Protein AF-A0A3L6DJ53-F1 (afdb_monomer_lite)

Organism: Zea mays (NCBI:txid4577)

Sequence (161 aa):
MAAPPQPLASLDYWRCFFSGARASIFDAIDAAIRVAAADHPDALRARRDAIAERLYTAIVPLPAQEAPGQSTPGQPALLLPEGAASVPSLCSSDRAEVVNNDGGGAPRTNSDDDVLAEAFRIKAALSNAQDKSEAELLELLGRLGQLEFTVDAIRRLDGYC

pLDDT: mean 74.36, std 20.87, range [31.66, 98.25]

Secondary structure (DSSP, 8-state):
-PPPPP----HHHHHHHHHHHS--HHHHHHHHHHHHHHH-HHHHHHHHHHHHHHHHHHHS-----PPP----------------------------------------HHHHHHHHHHHHHHHHHHHT-TTS-HHHHHHHHHHHHTS---HHHHHHHHHT-

Foldseek 3Di:
DDDPPDPPCDVVVVVVVQVPPVAHPVNVVVVVLVVCCVPPVPVSVVVVVVVVCVVVVVVPDDPDPDDDDDDDDDDDDDDDDDDDPDDDDDDDDDDDDDDDPDDDPDCPDPLLVVLLVLLVVLVVVVVPVVPDDPVVVVVSVVVNVPRDHDPVSVVVVVVVD

Structure (mmCIF, N/CA/C/O backbone):
data_AF-A0A3L6DJ53-F1
#
_entry.id   AF-A0A3L6DJ53-F1
#
loop_
_atom_site.group_PDB
_atom_site.id
_atom_site.type_symbol
_atom_site.label_atom_id
_atom_site.label_alt_id
_atom_site.label_comp_id
_atom_site.label_asym_id
_atom_site.label_entity_id
_atom_site.label_seq_id
_atom_site.pdbx_PDB_ins_code
_atom_site.Cartn_x
_atom_site.Cartn_y
_atom_site.Cartn_z
_atom_site.occupancy
_atom_site.B_iso_or_equiv
_atom_site.auth_seq_id
_atom_site.auth_comp_id
_atom_site.auth_asym_id
_atom_site.auth_atom_id
_atom_site.pdbx_PDB_model_num
ATOM 1 N N . MET A 1 1 ? -37.437 27.909 -14.967 1.00 46.28 1 MET A N 1
ATOM 2 C CA . MET A 1 1 ? -37.487 26.851 -13.937 1.00 46.28 1 MET A CA 1
ATOM 3 C C . MET A 1 1 ? -36.090 26.250 -13.866 1.00 46.28 1 MET A C 1
ATOM 5 O O . MET A 1 1 ? -35.706 25.547 -14.788 1.00 46.28 1 MET A O 1
ATOM 9 N N . ALA A 1 2 ? -35.271 26.680 -12.903 1.00 52.53 2 ALA A N 1
ATOM 10 C CA . ALA A 1 2 ? -33.886 26.219 -12.782 1.00 52.53 2 ALA A CA 1
ATOM 11 C C . ALA A 1 2 ? -33.876 24.815 -12.162 1.00 52.53 2 ALA A C 1
ATOM 13 O O . ALA A 1 2 ? -34.578 24.581 -11.179 1.00 52.53 2 ALA A O 1
ATOM 14 N N . ALA A 1 3 ? -33.135 23.884 -12.767 1.00 59.00 3 ALA A N 1
ATOM 15 C CA . ALA A 1 3 ? -32.988 22.530 -12.248 1.00 59.00 3 ALA A CA 1
ATOM 16 C C . ALA A 1 3 ? -32.334 22.575 -10.853 1.00 59.00 3 ALA A C 1
ATOM 18 O O . ALA A 1 3 ? -31.385 23.344 -10.667 1.00 59.00 3 ALA A O 1
ATOM 19 N N . PRO A 1 4 ? -32.822 21.791 -9.873 1.00 66.56 4 PRO A N 1
ATOM 20 C CA . PRO A 1 4 ? -32.217 21.753 -8.550 1.00 66.56 4 PRO A CA 1
ATOM 21 C C . PRO A 1 4 ? -30.757 21.283 -8.659 1.00 66.56 4 PRO A C 1
ATOM 23 O O . PRO A 1 4 ? -30.461 20.418 -9.496 1.00 66.56 4 PRO A O 1
ATOM 26 N N . PRO A 1 5 ? -29.839 21.845 -7.847 1.00 59.84 5 PRO A N 1
ATOM 27 C CA . PRO A 1 5 ? -28.453 21.406 -7.828 1.00 59.84 5 PRO A CA 1
ATOM 28 C C . PRO A 1 5 ? -28.437 19.916 -7.499 1.00 59.84 5 PRO A C 1
ATOM 30 O O . PRO A 1 5 ? -28.945 19.495 -6.460 1.00 59.84 5 PRO A O 1
ATOM 33 N N . GLN A 1 6 ? -27.905 19.117 -8.424 1.00 64.44 6 GLN A N 1
ATOM 34 C CA . GLN A 1 6 ? -27.690 17.696 -8.189 1.00 64.44 6 GLN A CA 1
ATOM 35 C C . GLN A 1 6 ? -26.809 17.598 -6.940 1.00 64.44 6 GLN A C 1
ATOM 37 O O . GLN A 1 6 ? -25.755 18.245 -6.920 1.00 64.44 6 GLN A O 1
ATOM 42 N N . PRO A 1 7 ? -27.221 16.872 -5.886 1.00 60.22 7 PRO A N 1
ATOM 43 C CA . PRO A 1 7 ? -26.345 16.666 -4.752 1.00 60.22 7 PRO A CA 1
ATOM 44 C C . PRO A 1 7 ? -25.098 15.987 -5.307 1.00 60.22 7 PRO A C 1
ATOM 46 O O . PRO A 1 7 ? -25.183 14.892 -5.864 1.00 60.22 7 PRO A O 1
ATOM 49 N N . LEU A 1 8 ? -23.960 16.686 -5.228 1.00 56.78 8 LEU A N 1
ATOM 50 C CA . LEU A 1 8 ? -22.630 16.108 -5.402 1.00 56.78 8 LEU A CA 1
ATOM 51 C C . LEU A 1 8 ? -22.689 14.752 -4.713 1.00 56.78 8 LEU A C 1
ATOM 53 O O . LEU A 1 8 ? -23.005 14.750 -3.524 1.00 56.78 8 LEU A O 1
ATOM 57 N N . ALA A 1 9 ? -22.529 13.650 -5.460 1.00 65.88 9 ALA A N 1
ATOM 58 C CA . ALA A 1 9 ? -22.726 12.295 -4.948 1.00 65.88 9 ALA A CA 1
ATOM 59 C C . ALA A 1 9 ? -22.094 12.211 -3.558 1.00 65.88 9 ALA A C 1
ATOM 61 O O . ALA A 1 9 ? -20.868 12.288 -3.432 1.00 65.88 9 ALA A O 1
ATOM 62 N N . SER A 1 10 ? -22.941 12.231 -2.523 1.00 78.88 10 SER A N 1
ATOM 63 C CA . SER A 1 10 ? -22.448 12.540 -1.189 1.00 78.88 10 SER A CA 1
ATOM 64 C C . SER A 1 10 ? -21.566 11.384 -0.761 1.00 78.88 10 SER A C 1
ATOM 66 O O . SER A 1 10 ? -21.745 10.247 -1.196 1.00 78.88 10 SER A O 1
ATOM 68 N N . LEU A 1 11 ? -20.578 11.647 0.079 1.00 82.75 11 LEU A N 1
ATOM 69 C CA . LEU A 1 11 ? -19.708 10.596 0.598 1.00 82.75 11 LEU A CA 1
ATOM 70 C C . LEU A 1 11 ? -20.530 9.434 1.211 1.00 82.75 11 LEU A C 1
ATOM 72 O O . LEU A 1 11 ? -20.123 8.274 1.147 1.00 82.75 11 LEU A O 1
ATOM 76 N N . ASP A 1 12 ? -21.736 9.733 1.699 1.00 85.31 12 ASP A N 1
ATOM 77 C CA . ASP A 1 12 ? -22.715 8.766 2.197 1.00 85.31 12 ASP A CA 1
ATOM 78 C C . ASP A 1 12 ? -23.244 7.811 1.120 1.00 85.31 12 ASP A C 1
ATOM 80 O O . ASP A 1 12 ? -23.425 6.630 1.405 1.00 85.31 12 ASP A O 1
ATOM 84 N N . TYR A 1 13 ? -23.415 8.264 -0.127 1.00 86.31 13 TYR A N 1
ATOM 85 C CA . TYR A 1 13 ? -23.762 7.387 -1.251 1.00 86.31 13 TYR A CA 1
ATOM 86 C C . TYR A 1 13 ? -22.708 6.293 -1.436 1.00 86.31 13 TYR A C 1
ATOM 88 O O . TYR A 1 13 ? -23.041 5.110 -1.498 1.00 86.31 13 TYR A O 1
ATOM 96 N N . TRP A 1 14 ? -21.429 6.674 -1.461 1.00 84.94 14 TRP A N 1
ATOM 97 C CA . TRP A 1 14 ? -20.332 5.721 -1.617 1.00 84.94 14 TRP A CA 1
ATOM 98 C C . TRP A 1 14 ? -20.225 4.790 -0.412 1.00 84.94 14 TRP A C 1
ATOM 100 O O . TRP A 1 14 ? -20.055 3.584 -0.582 1.00 84.94 14 TRP A O 1
ATOM 110 N N . ARG A 1 15 ? -20.413 5.311 0.805 1.00 85.38 15 ARG A N 1
ATOM 111 C CA . ARG A 1 15 ? -20.469 4.478 2.013 1.00 85.38 15 ARG A CA 1
ATOM 112 C C . ARG A 1 15 ? -21.591 3.445 1.947 1.00 85.38 15 ARG A C 1
ATOM 114 O O . ARG A 1 15 ? -21.328 2.273 2.206 1.00 85.38 15 ARG A O 1
ATOM 121 N N . CYS A 1 16 ? -22.805 3.840 1.563 1.00 84.88 16 CYS A N 1
ATOM 122 C CA . CYS A 1 16 ? -23.923 2.913 1.382 1.00 84.88 16 CYS A CA 1
ATOM 123 C C . CYS A 1 16 ? -23.643 1.884 0.277 1.00 84.88 16 CYS A C 1
ATOM 125 O O . CYS A 1 16 ? -23.881 0.695 0.484 1.00 84.88 16 CYS A O 1
ATOM 127 N N . PHE A 1 17 ? -23.095 2.319 -0.860 1.00 86.31 17 PHE A N 1
ATOM 128 C CA . PHE A 1 17 ? -22.753 1.451 -1.987 1.00 86.31 17 PHE A CA 1
ATOM 129 C C . PHE A 1 17 ? -21.776 0.340 -1.578 1.00 86.31 17 PHE A C 1
ATOM 131 O O . PHE A 1 17 ? -22.076 -0.841 -1.758 1.00 86.31 17 PHE A O 1
ATOM 138 N N . PHE A 1 18 ? -20.648 0.691 -0.953 1.00 85.00 18 PHE A N 1
ATOM 139 C CA . PHE A 1 18 ? -19.651 -0.297 -0.524 1.00 85.00 18 PHE A CA 1
ATOM 140 C C . PHE A 1 18 ? -20.126 -1.147 0.664 1.00 85.00 18 PHE A C 1
ATOM 142 O O . PHE A 1 18 ? -19.786 -2.325 0.741 1.00 85.00 18 PHE A O 1
ATOM 149 N N . SER A 1 19 ? -20.981 -0.605 1.542 1.00 81.75 19 SER A N 1
ATOM 150 C CA . SER A 1 19 ? -21.590 -1.388 2.632 1.00 81.75 19 SER A CA 1
ATOM 151 C C . SER A 1 19 ? -22.497 -2.510 2.108 1.00 81.75 19 SER A C 1
ATOM 153 O O . SER A 1 19 ? -22.569 -3.574 2.718 1.00 81.75 19 SER A O 1
ATOM 155 N N . GLY A 1 20 ? -23.174 -2.300 0.972 1.00 79.69 20 GLY A N 1
ATOM 156 C CA . GLY A 1 20 ? -24.034 -3.307 0.339 1.00 79.69 20 GLY A CA 1
ATOM 157 C C . GLY A 1 20 ? -23.311 -4.244 -0.638 1.00 79.69 20 GLY A C 1
ATOM 158 O O . GLY A 1 20 ? -23.707 -5.399 -0.783 1.00 79.69 20 GLY A O 1
ATOM 159 N N . ALA A 1 21 ? -22.242 -3.781 -1.294 1.00 77.44 21 ALA A N 1
ATOM 160 C CA . ALA A 1 21 ? -21.570 -4.505 -2.379 1.00 77.44 21 ALA A CA 1
ATOM 161 C C . ALA A 1 21 ? -20.691 -5.690 -1.926 1.00 77.44 21 ALA A C 1
ATOM 163 O O . ALA A 1 21 ? -20.173 -6.414 -2.774 1.00 77.44 21 ALA A O 1
ATOM 164 N N . ARG A 1 22 ? -20.496 -5.892 -0.612 1.00 73.25 22 ARG A N 1
ATOM 165 C CA . ARG A 1 22 ? -19.545 -6.867 -0.021 1.00 73.25 22 ARG A CA 1
ATOM 166 C C . ARG A 1 22 ? -18.090 -6.721 -0.505 1.00 73.25 22 ARG A C 1
ATOM 168 O O . ARG A 1 22 ? -17.272 -7.580 -0.199 1.00 73.25 22 ARG A O 1
ATOM 175 N N . ALA A 1 23 ? -17.776 -5.650 -1.225 1.00 80.19 23 ALA A N 1
ATOM 176 C CA . ALA A 1 23 ? -16.441 -5.278 -1.658 1.00 80.19 23 ALA A CA 1
ATOM 177 C C . ALA A 1 23 ? -16.102 -3.947 -0.993 1.00 80.19 23 ALA A C 1
ATOM 179 O O . ALA A 1 23 ? -16.891 -3.000 -1.040 1.00 80.19 23 ALA A O 1
ATOM 180 N N . SER A 1 24 ? -14.953 -3.889 -0.336 1.00 87.44 24 SER A N 1
ATOM 181 C CA . SER A 1 24 ? -14.468 -2.662 0.275 1.00 87.44 24 SER A CA 1
ATOM 182 C C . SER A 1 24 ? -14.007 -1.672 -0.797 1.00 87.44 24 SER A C 1
ATOM 184 O O . SER A 1 24 ? -13.745 -2.025 -1.949 1.00 87.44 24 SER A O 1
ATOM 186 N N . ILE A 1 25 ? -13.858 -0.406 -0.406 1.00 90.25 25 ILE A N 1
ATOM 187 C CA . ILE A 1 25 ? -13.225 0.602 -1.264 1.00 90.25 25 ILE A CA 1
ATOM 188 C C . ILE A 1 25 ? -11.808 0.180 -1.688 1.00 90.25 25 ILE A C 1
ATOM 190 O O . ILE A 1 25 ? -11.394 0.476 -2.806 1.00 90.25 25 ILE A O 1
ATOM 194 N N . PHE A 1 26 ? -11.084 -0.548 -0.833 1.00 91.75 26 PHE A N 1
ATOM 195 C CA . PHE A 1 26 ? -9.751 -1.059 -1.146 1.00 91.75 26 PHE A CA 1
ATOM 196 C C . PHE A 1 26 ? -9.803 -2.109 -2.255 1.00 91.75 26 PHE A C 1
ATOM 198 O O . PHE A 1 26 ? -9.046 -2.004 -3.213 1.00 91.75 26 PHE A O 1
ATOM 205 N N . ASP A 1 27 ? -10.769 -3.029 -2.206 1.00 91.38 27 ASP A N 1
ATOM 206 C CA . ASP A 1 27 ? -10.952 -4.042 -3.254 1.00 91.38 27 ASP A CA 1
ATOM 207 C C . ASP A 1 27 ? -11.253 -3.399 -4.615 1.00 91.38 27 ASP A C 1
ATOM 209 O O . ASP A 1 27 ? -10.766 -3.849 -5.654 1.00 91.38 27 ASP A O 1
ATOM 213 N N . ALA A 1 28 ? -12.036 -2.316 -4.620 1.00 91.44 28 ALA A N 1
ATOM 214 C CA . ALA A 1 28 ? -12.338 -1.563 -5.833 1.00 91.44 28 ALA A CA 1
ATOM 215 C C . ALA A 1 28 ? -11.097 -0.854 -6.401 1.00 91.44 28 ALA A C 1
ATOM 217 O O . ALA A 1 28 ? -10.898 -0.839 -7.618 1.00 91.44 28 ALA A O 1
ATOM 218 N N . ILE A 1 29 ? -10.250 -0.297 -5.531 1.00 94.00 29 ILE A N 1
ATOM 219 C CA . ILE A 1 29 ? -8.979 0.320 -5.929 1.00 94.00 29 ILE A CA 1
ATOM 220 C C . ILE A 1 29 ? -8.026 -0.741 -6.487 1.00 94.00 29 ILE A C 1
ATOM 222 O O . ILE A 1 29 ? -7.479 -0.548 -7.572 1.00 94.00 29 ILE A O 1
ATOM 226 N N . ASP A 1 30 ? -7.872 -1.878 -5.811 1.00 95.06 30 ASP A N 1
ATOM 227 C CA . ASP A 1 30 ? -6.997 -2.966 -6.256 1.00 95.06 30 ASP A CA 1
ATOM 228 C C . ASP A 1 30 ? -7.454 -3.556 -7.590 1.00 95.06 30 ASP A C 1
ATOM 230 O O . ASP A 1 30 ? -6.636 -3.813 -8.479 1.00 95.06 30 ASP A O 1
ATOM 234 N N . ALA A 1 31 ? -8.766 -3.727 -7.770 1.00 94.81 31 ALA A N 1
ATOM 235 C CA . ALA A 1 31 ? -9.333 -4.147 -9.043 1.00 94.81 31 ALA A CA 1
ATOM 236 C C . ALA A 1 31 ? -9.036 -3.125 -10.150 1.00 94.81 31 ALA A C 1
ATOM 238 O O . ALA A 1 31 ? -8.600 -3.515 -11.233 1.00 94.81 31 ALA A O 1
ATOM 239 N N . ALA A 1 32 ? -9.202 -1.828 -9.879 1.00 95.31 32 ALA A N 1
ATOM 240 C CA . ALA A 1 32 ? -8.905 -0.775 -10.846 1.00 95.31 32 ALA A CA 1
ATOM 241 C C . ALA A 1 32 ? -7.414 -0.723 -11.215 1.00 95.31 32 ALA A C 1
ATOM 243 O O . ALA A 1 32 ? -7.080 -0.589 -12.392 1.00 95.31 32 ALA A O 1
ATOM 244 N N . ILE A 1 33 ? -6.512 -0.889 -10.243 1.00 95.88 33 ILE A N 1
ATOM 245 C CA . ILE A 1 33 ? -5.065 -0.979 -10.490 1.00 95.88 33 ILE A CA 1
ATOM 246 C C . ILE A 1 33 ? -4.754 -2.202 -11.353 1.00 95.88 33 ILE A C 1
ATOM 248 O O . ILE A 1 33 ? -3.990 -2.096 -12.312 1.00 95.88 33 ILE A O 1
ATOM 252 N N . ARG A 1 34 ? -5.358 -3.356 -11.047 1.00 97.06 34 ARG A N 1
ATOM 253 C CA . ARG A 1 34 ? -5.157 -4.593 -11.811 1.00 97.06 34 ARG A CA 1
ATOM 254 C C . ARG A 1 34 ? -5.620 -4.450 -13.261 1.00 97.06 34 ARG A C 1
ATOM 256 O O . ARG A 1 34 ? -4.887 -4.853 -14.158 1.00 97.06 34 ARG A O 1
ATOM 263 N N . VAL A 1 35 ? -6.795 -3.859 -13.487 1.00 97.94 35 VAL A N 1
ATOM 264 C CA . VAL A 1 35 ? -7.319 -3.572 -14.833 1.00 97.94 35 VAL A CA 1
ATOM 265 C C . VAL A 1 35 ? -6.395 -2.601 -15.568 1.00 97.94 3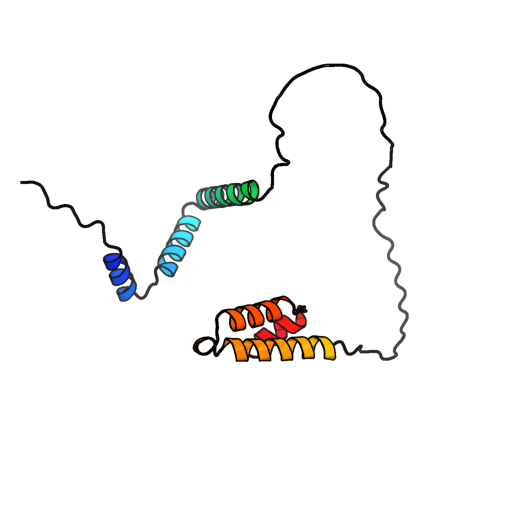5 VAL A C 1
ATOM 267 O O . VAL A 1 35 ? -5.943 -2.901 -16.667 1.00 97.94 35 VAL A O 1
ATOM 270 N N . ALA A 1 36 ? -6.000 -1.497 -14.929 1.00 97.44 36 ALA A N 1
ATOM 271 C CA . ALA A 1 36 ? -5.080 -0.532 -15.528 1.00 97.44 36 ALA A CA 1
ATOM 272 C C . ALA A 1 36 ? -3.714 -1.148 -15.879 1.00 97.44 36 ALA A C 1
ATOM 274 O O . ALA A 1 36 ? -3.117 -0.787 -16.891 1.00 97.44 36 ALA A O 1
ATOM 275 N N . ALA A 1 37 ? -3.217 -2.084 -15.067 1.00 97.31 37 ALA A N 1
ATOM 276 C CA . ALA A 1 37 ? -1.976 -2.799 -15.339 1.00 97.31 37 ALA A CA 1
ATOM 277 C C . ALA A 1 37 ? -2.094 -3.760 -16.534 1.00 97.31 37 ALA A C 1
ATOM 279 O O . ALA A 1 37 ? -1.102 -3.966 -17.230 1.00 97.31 37 ALA A O 1
ATOM 280 N N . ALA A 1 38 ? -3.276 -4.337 -16.769 1.00 97.44 38 ALA A N 1
ATOM 281 C CA . ALA A 1 38 ? -3.537 -5.194 -17.923 1.00 97.44 38 ALA A CA 1
ATOM 282 C C . ALA A 1 38 ? -3.714 -4.378 -19.213 1.00 97.44 38 ALA A C 1
ATOM 284 O O . ALA A 1 38 ? -3.133 -4.726 -20.239 1.00 97.44 38 ALA A O 1
ATOM 285 N N . ASP A 1 39 ? -4.463 -3.277 -19.145 1.00 98.25 39 ASP A N 1
ATOM 286 C CA . ASP A 1 39 ? -4.820 -2.480 -20.321 1.00 98.25 39 ASP A CA 1
ATOM 287 C C . ASP A 1 39 ? -3.691 -1.525 -20.745 1.00 98.25 39 ASP A C 1
ATOM 289 O O . ASP A 1 39 ? -3.421 -1.342 -21.935 1.00 98.25 39 ASP A O 1
ATOM 293 N N . HIS A 1 40 ? -3.012 -0.902 -19.774 1.00 96.94 40 HIS A N 1
ATOM 294 C CA . HIS A 1 40 ? -2.034 0.167 -20.004 1.00 96.94 40 HIS A CA 1
ATOM 295 C C . HIS A 1 40 ? -0.791 0.042 -19.098 1.00 96.94 40 HIS A C 1
ATOM 297 O O . HIS A 1 40 ? -0.481 0.964 -18.330 1.00 96.94 40 HIS A O 1
ATOM 303 N N . PRO A 1 41 ? -0.029 -1.066 -19.194 1.00 95.69 41 PRO A N 1
ATOM 304 C CA . PRO A 1 41 ? 1.083 -1.357 -18.288 1.00 95.69 41 PRO A CA 1
ATOM 305 C C . PRO A 1 41 ? 2.168 -0.272 -18.290 1.00 95.69 41 PRO A C 1
ATOM 307 O O . PRO A 1 41 ? 2.678 0.091 -17.228 1.00 95.69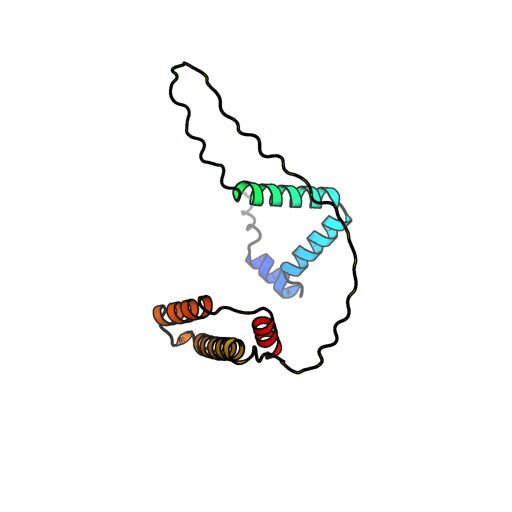 41 PRO A O 1
ATOM 310 N N . ASP A 1 42 ? 2.516 0.262 -19.462 1.00 97.69 42 ASP A N 1
ATOM 311 C CA . ASP A 1 42 ? 3.605 1.236 -19.597 1.00 97.69 42 ASP A CA 1
ATOM 312 C C . ASP A 1 42 ? 3.200 2.621 -19.091 1.00 97.69 42 ASP A C 1
ATOM 314 O O . ASP A 1 42 ? 3.967 3.271 -18.385 1.00 97.69 42 ASP A O 1
ATOM 318 N N . ALA A 1 43 ? 1.967 3.053 -19.369 1.00 97.06 43 ALA A N 1
ATOM 319 C CA . ALA A 1 43 ? 1.453 4.327 -18.872 1.00 97.06 43 ALA A CA 1
ATOM 320 C C . ALA A 1 43 ? 1.317 4.320 -17.341 1.00 97.06 43 ALA A C 1
ATOM 322 O O . ALA A 1 43 ? 1.648 5.307 -16.678 1.00 97.06 43 ALA A O 1
ATOM 323 N N . LEU A 1 44 ? 0.874 3.194 -16.766 1.00 97.12 44 LEU A N 1
ATOM 324 C CA . LEU A 1 44 ? 0.785 3.034 -15.318 1.00 97.12 44 LEU A CA 1
ATOM 325 C C . LEU A 1 44 ? 2.177 3.050 -14.664 1.00 97.12 44 LEU A C 1
ATOM 327 O O . LEU A 1 44 ? 2.360 3.742 -13.659 1.00 97.12 44 LEU A O 1
ATOM 331 N N . ARG A 1 45 ? 3.170 2.361 -15.253 1.00 96.69 45 ARG A N 1
ATOM 332 C CA . ARG A 1 45 ? 4.575 2.417 -14.801 1.00 96.69 45 ARG A CA 1
ATOM 333 C C . ARG A 1 45 ? 5.144 3.826 -14.892 1.00 96.69 45 ARG A C 1
ATOM 335 O O . ARG A 1 45 ? 5.627 4.326 -13.885 1.00 96.69 45 ARG A O 1
ATOM 342 N N . ALA A 1 46 ? 4.997 4.496 -16.033 1.00 97.75 46 ALA A N 1
ATOM 343 C CA . ALA A 1 46 ? 5.488 5.859 -16.220 1.00 97.75 46 ALA A CA 1
ATOM 344 C C . ALA A 1 46 ? 4.908 6.824 -15.174 1.00 97.75 46 ALA A C 1
ATOM 346 O O . ALA A 1 46 ? 5.624 7.655 -14.618 1.00 97.75 46 ALA A O 1
ATOM 347 N N . ARG A 1 47 ? 3.615 6.686 -14.844 1.00 97.00 47 ARG A N 1
ATOM 348 C CA . ARG A 1 47 ? 2.977 7.502 -13.803 1.00 97.00 47 ARG A CA 1
ATOM 349 C C . ARG A 1 47 ? 3.510 7.187 -12.405 1.00 97.00 47 ARG A C 1
ATOM 351 O O . ARG A 1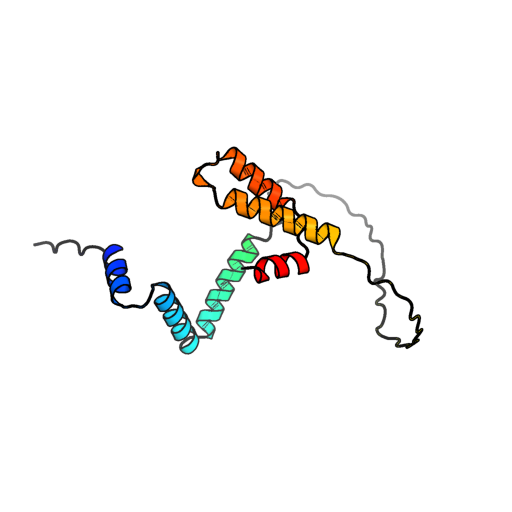 47 ? 3.724 8.116 -11.630 1.00 97.00 47 ARG A O 1
ATOM 358 N N . ARG A 1 48 ? 3.720 5.908 -12.079 1.00 96.62 48 ARG A N 1
ATOM 359 C CA . ARG A 1 48 ? 4.326 5.483 -10.807 1.00 96.62 48 ARG A CA 1
ATOM 360 C C . ARG A 1 48 ? 5.746 6.028 -10.671 1.00 96.62 48 ARG A C 1
ATOM 362 O O . ARG A 1 48 ? 6.074 6.595 -9.633 1.00 96.62 48 ARG A O 1
ATOM 369 N N . ASP A 1 49 ? 6.552 5.895 -11.716 1.00 97.38 49 ASP A N 1
ATOM 370 C CA . ASP A 1 49 ? 7.947 6.324 -11.713 1.00 97.38 49 ASP A CA 1
ATOM 371 C C . ASP A 1 49 ? 8.029 7.856 -11.594 1.00 97.38 49 ASP A C 1
ATOM 373 O O . ASP A 1 49 ? 8.770 8.366 -10.764 1.00 97.38 49 ASP A O 1
ATOM 377 N N . ALA A 1 50 ? 7.154 8.608 -12.274 1.00 97.00 50 ALA A N 1
ATOM 378 C CA . ALA A 1 50 ? 7.061 10.063 -12.106 1.00 97.00 50 ALA A CA 1
ATOM 379 C C . ALA A 1 50 ? 6.680 10.505 -10.676 1.00 97.00 50 ALA A C 1
ATOM 381 O O . ALA A 1 50 ? 7.085 11.581 -10.233 1.00 97.00 50 ALA A O 1
ATOM 382 N N . ILE A 1 51 ? 5.889 9.708 -9.947 1.00 96.56 51 ILE A N 1
ATOM 383 C CA . ILE A 1 51 ? 5.588 9.968 -8.531 1.00 96.56 51 ILE A CA 1
ATOM 384 C C . ILE A 1 51 ? 6.820 9.676 -7.672 1.00 96.56 51 ILE A C 1
ATOM 386 O O . ILE A 1 51 ? 7.175 10.505 -6.836 1.00 96.56 51 ILE A O 1
ATOM 390 N N . ALA A 1 52 ? 7.480 8.536 -7.892 1.00 96.25 52 ALA A N 1
ATOM 391 C CA . ALA A 1 52 ? 8.687 8.159 -7.163 1.00 96.25 52 ALA A CA 1
ATOM 392 C C . ALA A 1 52 ? 9.794 9.209 -7.335 1.00 96.25 52 ALA A C 1
ATOM 394 O O . ALA A 1 52 ? 10.327 9.688 -6.339 1.00 96.25 52 ALA A O 1
ATOM 395 N N . GLU A 1 53 ? 10.057 9.649 -8.566 1.00 95.81 53 GLU A N 1
ATOM 396 C CA . GLU A 1 53 ? 11.031 10.704 -8.862 1.00 95.81 53 GLU A CA 1
ATOM 397 C C . GLU A 1 53 ? 10.741 11.989 -8.082 1.00 95.81 53 GLU A C 1
ATOM 399 O O . GLU A 1 53 ? 11.644 12.567 -7.482 1.00 95.81 53 GLU A O 1
ATOM 404 N N . ARG A 1 54 ? 9.475 12.423 -8.015 1.00 95.12 54 ARG A N 1
ATOM 405 C CA . ARG A 1 54 ? 9.092 13.620 -7.246 1.00 95.12 54 ARG A CA 1
ATOM 406 C C . ARG A 1 54 ? 9.327 13.449 -5.753 1.00 95.12 54 ARG A C 1
ATOM 408 O O . ARG A 1 54 ? 9.800 14.382 -5.114 1.00 95.12 54 ARG A O 1
ATOM 415 N N . LEU A 1 55 ? 8.988 12.285 -5.206 1.00 95.38 55 LEU A N 1
ATOM 416 C CA . LEU A 1 55 ? 9.184 12.000 -3.789 1.00 95.38 55 LEU A CA 1
ATOM 417 C C . LEU A 1 55 ? 10.675 11.957 -3.451 1.00 95.38 55 LEU A C 1
ATOM 419 O O . LEU A 1 55 ? 11.110 12.657 -2.544 1.00 95.38 55 LEU A O 1
ATOM 423 N N . TYR A 1 56 ? 11.471 11.205 -4.208 1.00 89.00 56 TYR A N 1
ATOM 424 C CA . TYR A 1 56 ? 12.892 11.036 -3.913 1.00 89.00 56 TYR A CA 1
ATOM 425 C C . TYR A 1 56 ? 13.729 12.272 -4.254 1.00 89.00 56 TYR A C 1
ATOM 427 O O . TYR A 1 56 ? 14.633 12.600 -3.493 1.00 89.00 56 TYR A O 1
ATOM 435 N N . THR A 1 57 ? 13.384 13.032 -5.297 1.00 87.81 57 THR A N 1
ATOM 436 C CA . THR A 1 57 ? 14.037 14.323 -5.584 1.00 87.81 57 THR A CA 1
ATOM 437 C C . THR A 1 57 ? 13.719 15.369 -4.514 1.00 87.81 57 THR A C 1
ATOM 439 O O . THR A 1 57 ? 14.590 16.154 -4.160 1.00 87.81 57 THR A O 1
ATOM 442 N N . ALA A 1 58 ? 12.503 15.374 -3.956 1.00 76.44 58 ALA A N 1
ATOM 443 C CA . ALA A 1 58 ? 12.150 16.276 -2.856 1.00 76.44 58 ALA A CA 1
ATOM 444 C C . ALA A 1 58 ? 12.830 15.905 -1.524 1.00 76.44 58 ALA A C 1
ATOM 446 O O . ALA A 1 58 ? 12.974 16.762 -0.655 1.00 76.44 58 ALA A O 1
ATOM 447 N N . ILE A 1 59 ? 13.230 14.640 -1.357 1.00 70.81 59 ILE A N 1
ATOM 448 C CA . ILE A 1 59 ? 13.889 14.133 -0.146 1.00 70.81 59 ILE A CA 1
ATOM 449 C C . ILE A 1 59 ? 15.410 14.338 -0.194 1.00 70.81 59 ILE A C 1
ATOM 451 O O . ILE A 1 59 ? 16.028 14.417 0.865 1.00 70.81 59 ILE A O 1
ATOM 455 N N . VAL A 1 60 ? 16.026 14.467 -1.378 1.00 68.19 60 VAL A N 1
ATOM 456 C CA . VAL A 1 60 ? 17.440 14.857 -1.494 1.00 68.19 60 VAL A CA 1
ATOM 457 C C . VAL A 1 60 ? 17.573 16.330 -1.090 1.00 68.19 60 VAL A C 1
ATOM 459 O O . VAL A 1 60 ? 17.081 17.201 -1.812 1.00 68.19 60 VAL A O 1
ATOM 462 N N . PRO A 1 61 ? 18.242 16.659 0.032 1.00 59.44 61 PRO A N 1
ATOM 463 C CA . PRO A 1 61 ? 18.510 18.045 0.367 1.00 59.44 61 PRO A CA 1
ATOM 464 C C . PRO A 1 61 ? 19.468 18.590 -0.692 1.00 59.44 61 PRO A C 1
ATOM 466 O O . PRO A 1 61 ? 20.601 18.118 -0.808 1.00 59.44 61 PRO A O 1
ATOM 469 N N . LEU A 1 62 ? 19.026 19.568 -1.484 1.00 60.28 62 LEU A N 1
ATOM 470 C CA . LEU A 1 62 ? 19.957 20.358 -2.283 1.00 60.28 62 LEU A CA 1
ATOM 471 C C . LEU A 1 62 ? 21.001 20.952 -1.318 1.00 60.28 62 LEU A C 1
ATOM 473 O O . LEU A 1 62 ? 20.594 21.522 -0.298 1.00 60.28 62 LEU A O 1
ATOM 477 N N . PRO A 1 63 ? 22.318 20.878 -1.606 1.00 55.12 63 PRO A N 1
ATOM 478 C CA . PRO A 1 63 ? 23.258 21.743 -0.909 1.00 55.12 63 PRO A CA 1
ATOM 479 C C . PRO A 1 63 ? 22.763 23.173 -1.124 1.00 55.12 63 PRO A C 1
ATOM 481 O O . PRO A 1 63 ? 22.448 23.547 -2.256 1.00 55.12 63 PRO A O 1
ATOM 484 N N . ALA A 1 64 ? 22.591 23.914 -0.029 1.00 53.50 64 ALA A N 1
ATOM 485 C CA . ALA A 1 64 ? 22.020 25.252 -0.040 1.00 53.50 64 ALA A CA 1
ATOM 486 C C . ALA A 1 64 ? 22.635 26.069 -1.184 1.00 53.50 64 ALA A C 1
ATOM 488 O O . ALA A 1 64 ? 23.835 26.339 -1.186 1.00 53.50 64 ALA A O 1
ATOM 489 N N . GLN A 1 65 ? 21.823 26.423 -2.185 1.00 49.50 65 GLN A N 1
ATOM 490 C CA . GLN A 1 65 ? 22.226 27.427 -3.156 1.00 49.50 65 GLN A CA 1
ATOM 491 C C . GLN A 1 65 ? 22.381 28.736 -2.388 1.00 49.50 65 GLN A C 1
ATOM 493 O O . GLN A 1 65 ? 21.388 29.374 -2.036 1.00 49.50 65 GLN A O 1
ATOM 498 N N . GLU A 1 66 ? 23.623 29.129 -2.119 1.00 44.19 66 GLU A N 1
ATOM 499 C CA . GLU A 1 66 ? 23.912 30.507 -1.758 1.00 44.19 66 GLU A CA 1
ATOM 500 C C . GLU A 1 66 ? 23.470 31.410 -2.918 1.00 44.19 66 GLU A C 1
ATOM 502 O O . GLU A 1 66 ? 23.797 31.187 -4.088 1.00 44.19 66 GLU A O 1
ATOM 507 N N . ALA A 1 67 ? 22.629 32.386 -2.585 1.00 40.47 67 ALA A N 1
ATOM 508 C CA . ALA A 1 67 ? 22.051 33.334 -3.522 1.00 40.47 67 ALA A CA 1
ATOM 509 C C . ALA A 1 67 ? 23.137 34.230 -4.164 1.00 40.47 67 ALA A C 1
ATOM 511 O O . ALA A 1 67 ? 24.155 34.519 -3.535 1.00 40.47 67 ALA A O 1
ATOM 512 N N . PRO A 1 68 ? 22.932 34.711 -5.406 1.00 45.34 68 PRO A N 1
ATOM 513 C CA . PRO A 1 68 ? 23.960 35.412 -6.167 1.00 45.34 68 PRO A CA 1
ATOM 514 C C . PRO A 1 68 ? 24.114 36.869 -5.709 1.00 45.34 68 PRO A C 1
ATOM 516 O O . PRO A 1 68 ? 23.192 37.673 -5.849 1.00 45.34 68 PRO A O 1
ATOM 519 N N . GLY A 1 69 ? 25.306 37.223 -5.226 1.00 40.59 69 GLY A N 1
ATOM 520 C CA . GLY A 1 69 ? 25.666 38.593 -4.865 1.00 40.59 69 GLY A CA 1
ATOM 521 C C . GLY A 1 69 ? 27.166 38.871 -4.998 1.00 40.59 69 GLY A C 1
ATOM 522 O O . GLY A 1 69 ? 27.956 38.425 -4.181 1.00 40.59 69 GLY A O 1
ATOM 523 N N . GLN A 1 70 ? 27.503 39.664 -6.018 1.00 38.19 70 GLN A N 1
ATOM 524 C CA . GLN A 1 70 ? 28.713 40.480 -6.203 1.00 38.19 70 GLN A CA 1
ATOM 525 C C . GLN A 1 70 ? 30.118 39.843 -6.352 1.00 38.19 70 GLN A C 1
ATOM 527 O O . GLN A 1 70 ? 30.751 39.333 -5.437 1.00 38.19 70 GLN A O 1
ATOM 532 N N . SER A 1 71 ? 30.639 40.079 -7.558 1.00 39.53 71 SER A N 1
ATOM 533 C CA . SER A 1 71 ? 32.012 40.069 -8.072 1.00 39.53 71 SER A CA 1
ATOM 534 C C . SER A 1 71 ? 33.103 40.640 -7.149 1.00 39.53 71 SER A C 1
ATOM 536 O O . SER A 1 71 ? 32.873 41.661 -6.508 1.00 39.53 71 SER A O 1
ATOM 538 N N . THR A 1 72 ? 34.337 40.110 -7.239 1.00 36.28 72 THR A N 1
ATOM 539 C CA . THR A 1 72 ? 35.573 40.806 -7.711 1.00 36.28 72 THR A CA 1
ATOM 540 C C . THR A 1 72 ? 36.722 39.774 -7.909 1.00 36.28 72 THR A C 1
ATOM 542 O O . THR A 1 72 ? 36.756 38.794 -7.167 1.00 36.28 72 THR A O 1
ATOM 545 N N . PRO A 1 73 ? 37.628 39.920 -8.910 1.00 43.78 73 PRO A N 1
ATOM 546 C CA . PRO A 1 73 ? 38.490 38.841 -9.419 1.00 43.78 73 PRO A CA 1
ATOM 547 C C . PRO A 1 73 ? 39.978 38.901 -9.000 1.00 43.78 73 PRO A C 1
ATOM 549 O O . PRO A 1 73 ? 40.522 39.971 -8.741 1.00 43.78 73 PRO A O 1
ATOM 552 N N . GLY A 1 74 ? 40.651 37.741 -9.091 1.00 31.66 74 GLY A N 1
ATOM 553 C CA . GLY A 1 74 ? 42.114 37.538 -9.036 1.00 31.66 74 GLY A CA 1
ATOM 554 C C . GLY A 1 74 ? 42.531 36.650 -7.853 1.00 31.66 74 GLY A C 1
ATOM 555 O O . GLY A 1 74 ? 42.091 36.898 -6.745 1.00 31.66 74 GLY A O 1
ATOM 556 N N . GLN A 1 75 ? 43.341 35.595 -7.943 1.00 37.56 75 GLN A N 1
ATOM 557 C CA . GLN A 1 75 ? 44.210 34.994 -8.962 1.00 37.56 75 GLN A CA 1
ATOM 558 C C . GLN A 1 75 ? 44.433 33.500 -8.586 1.00 37.56 75 GLN A C 1
ATOM 560 O O . GLN A 1 75 ? 44.077 33.102 -7.477 1.00 37.56 75 GLN A O 1
ATOM 565 N N . PRO A 1 76 ? 45.000 32.665 -9.480 1.00 49.53 76 PRO A N 1
ATOM 566 C CA . PRO A 1 76 ? 45.052 31.210 -9.338 1.00 49.53 76 PRO A CA 1
ATOM 567 C C . PRO A 1 76 ? 46.352 30.712 -8.690 1.00 49.53 76 PRO A C 1
ATOM 569 O O . PRO A 1 76 ? 47.426 31.202 -9.024 1.00 49.53 76 PRO A O 1
ATOM 572 N N . ALA A 1 77 ? 46.273 29.663 -7.866 1.00 36.00 77 ALA A N 1
ATOM 573 C CA . ALA A 1 77 ? 47.331 28.656 -7.733 1.00 36.00 77 ALA A CA 1
ATOM 574 C C . ALA A 1 77 ? 46.837 27.428 -6.951 1.00 36.00 77 ALA A C 1
ATOM 576 O O . ALA A 1 77 ? 46.553 27.517 -5.765 1.00 36.00 77 ALA A O 1
ATOM 577 N N . LEU A 1 78 ? 46.743 26.314 -7.685 1.00 41.84 78 LEU A N 1
ATOM 578 C CA . LEU A 1 78 ? 47.168 24.949 -7.353 1.00 41.84 78 LEU A CA 1
ATOM 579 C C . LEU A 1 78 ? 47.088 24.484 -5.891 1.00 41.84 78 LEU A C 1
ATOM 581 O O . LEU A 1 78 ? 47.733 25.050 -5.021 1.00 41.84 78 LEU A O 1
ATOM 585 N N . LEU A 1 79 ? 46.469 23.316 -5.686 1.00 32.09 79 LEU A N 1
ATOM 586 C CA . LEU A 1 79 ? 47.204 22.085 -5.349 1.00 32.09 79 LEU A CA 1
ATOM 587 C C . LEU A 1 79 ? 46.249 20.875 -5.353 1.00 32.09 79 LEU A C 1
ATOM 589 O O . LEU A 1 79 ? 45.361 20.763 -4.512 1.00 32.09 79 LEU A O 1
ATOM 593 N N . LEU A 1 80 ? 46.466 19.955 -6.299 1.00 45.50 80 LEU A N 1
ATOM 594 C CA . LEU A 1 80 ? 46.192 18.532 -6.072 1.00 45.50 80 LEU A CA 1
ATOM 595 C C . LEU A 1 80 ? 47.141 18.012 -4.977 1.00 45.50 80 LEU A C 1
ATOM 597 O O . LEU A 1 80 ? 48.239 18.549 -4.807 1.00 45.50 80 LEU A O 1
ATOM 601 N N . PRO A 1 81 ? 46.793 16.880 -4.352 1.00 46.47 81 PRO A N 1
ATOM 602 C CA . PRO A 1 81 ? 47.693 15.748 -4.525 1.00 46.47 81 PRO A CA 1
ATOM 603 C C . PRO A 1 81 ? 46.988 14.473 -4.984 1.00 46.47 81 PRO A C 1
ATOM 605 O O . PRO A 1 81 ? 45.881 14.131 -4.573 1.00 46.47 81 PRO A O 1
ATOM 608 N N . GLU A 1 82 ? 47.725 13.783 -5.847 1.00 44.28 82 GLU A N 1
ATOM 609 C CA . GLU A 1 82 ? 47.594 12.388 -6.237 1.00 44.28 82 GLU A CA 1
ATOM 610 C C . GLU A 1 82 ? 47.415 11.437 -5.049 1.00 44.28 82 GLU A C 1
ATOM 612 O O . GLU A 1 82 ? 48.081 11.542 -4.020 1.00 44.28 82 GLU A O 1
ATOM 617 N N . GLY A 1 83 ? 46.581 10.423 -5.263 1.00 38.94 83 GLY A N 1
ATOM 618 C CA . GLY A 1 83 ? 46.492 9.242 -4.417 1.00 38.94 83 GLY A CA 1
ATOM 619 C C . GLY A 1 83 ? 45.844 8.117 -5.206 1.00 38.94 83 GLY A C 1
ATOM 620 O O . GLY A 1 83 ? 44.627 7.970 -5.201 1.00 38.94 83 GLY A O 1
ATOM 621 N N . ALA A 1 84 ? 46.665 7.380 -5.952 1.00 47.09 84 ALA A N 1
ATOM 622 C CA . ALA A 1 84 ? 46.272 6.266 -6.802 1.00 47.09 84 ALA A CA 1
ATOM 623 C C . ALA A 1 84 ? 45.392 5.246 -6.054 1.00 47.09 84 ALA A C 1
ATOM 625 O O . ALA A 1 84 ? 45.858 4.543 -5.156 1.00 47.09 84 ALA A O 1
ATOM 626 N N . ALA A 1 85 ? 44.129 5.123 -6.466 1.00 39.28 85 ALA A N 1
ATOM 627 C CA . ALA A 1 85 ? 43.278 4.009 -6.074 1.00 39.28 85 ALA A CA 1
ATOM 628 C C . ALA A 1 85 ? 43.730 2.755 -6.839 1.00 39.28 85 ALA A C 1
ATOM 630 O O . ALA A 1 85 ? 43.255 2.447 -7.931 1.00 39.28 85 ALA A O 1
ATOM 631 N N . SER A 1 86 ? 44.712 2.066 -6.261 1.00 44.62 86 SER A N 1
ATOM 632 C CA . SER A 1 86 ? 45.091 0.706 -6.627 1.00 44.62 86 SER A CA 1
ATOM 633 C C . SER A 1 86 ? 43.919 -0.231 -6.325 1.00 44.62 86 SER A C 1
ATOM 635 O O . SER A 1 86 ? 43.532 -0.408 -5.171 1.00 44.62 86 SER A O 1
ATOM 637 N N . VAL A 1 87 ? 43.329 -0.801 -7.372 1.00 56.03 87 VAL A N 1
ATOM 638 C CA . VAL A 1 87 ? 42.347 -1.891 -7.295 1.00 56.03 87 VAL A CA 1
ATOM 639 C C . VAL A 1 87 ? 43.045 -3.159 -6.795 1.00 56.03 87 VAL A C 1
ATOM 641 O O . VAL A 1 87 ? 43.980 -3.607 -7.463 1.00 56.03 87 VAL A O 1
ATOM 644 N N . PRO A 1 88 ? 42.601 -3.819 -5.707 1.00 48.41 88 PRO A N 1
ATOM 645 C CA . PRO A 1 88 ? 43.033 -5.177 -5.444 1.00 48.41 88 PRO A CA 1
ATOM 646 C C . PRO A 1 88 ? 42.140 -6.152 -6.208 1.00 48.41 88 PRO A C 1
ATOM 648 O O . PRO A 1 88 ? 40.924 -6.220 -6.026 1.00 48.41 88 PRO A O 1
ATOM 651 N N . SER A 1 89 ? 42.821 -6.892 -7.073 1.00 54.38 89 SER A N 1
ATOM 652 C CA . SER A 1 89 ? 42.392 -8.080 -7.794 1.00 54.38 89 SER A CA 1
ATOM 653 C C . SER A 1 89 ? 41.614 -9.075 -6.934 1.00 54.38 89 SER A C 1
ATOM 655 O O . SER A 1 89 ? 41.953 -9.355 -5.786 1.00 54.38 89 SER A O 1
ATOM 657 N N . LEU A 1 90 ? 40.623 -9.684 -7.575 1.00 45.06 90 LEU A N 1
ATOM 658 C CA . LEU A 1 90 ? 39.952 -10.895 -7.131 1.00 45.06 90 LEU A CA 1
ATOM 659 C C . LEU A 1 90 ? 40.937 -12.076 -7.010 1.00 45.06 90 LEU A C 1
ATOM 661 O O . LEU A 1 90 ? 41.856 -12.215 -7.816 1.00 45.06 90 LEU A O 1
ATOM 665 N N . CYS A 1 91 ? 40.618 -12.948 -6.047 1.00 38.09 91 CYS A N 1
ATOM 666 C CA . CYS A 1 91 ? 40.968 -14.368 -5.914 1.00 38.09 91 CYS A CA 1
ATOM 667 C C . CYS A 1 91 ? 42.407 -14.769 -5.537 1.00 38.09 91 CYS A C 1
ATOM 669 O O . CYS A 1 91 ? 43.295 -14.852 -6.377 1.00 38.09 91 CYS A O 1
ATOM 671 N N . SER A 1 92 ? 42.543 -15.294 -4.315 1.00 36.06 92 SER A N 1
ATOM 672 C CA . SER A 1 92 ? 43.192 -16.595 -4.127 1.00 36.06 92 SER A CA 1
ATOM 673 C C . SER A 1 92 ? 42.355 -17.427 -3.157 1.00 36.06 92 SER A C 1
ATOM 675 O O . SER A 1 92 ? 42.156 -17.045 -2.007 1.00 36.06 92 SER A O 1
ATOM 677 N N . SER A 1 93 ? 41.818 -18.542 -3.654 1.00 50.16 93 SER A N 1
ATOM 678 C CA . SER A 1 93 ? 41.378 -19.642 -2.797 1.00 50.16 93 SER A CA 1
ATOM 679 C C . SER A 1 93 ? 42.612 -20.242 -2.139 1.00 50.16 93 SER A C 1
ATOM 681 O O . SER A 1 93 ? 43.560 -20.566 -2.849 1.00 50.16 93 SER A O 1
ATOM 683 N N . ASP A 1 94 ? 42.575 -20.446 -0.828 1.00 51.66 94 ASP A N 1
ATOM 684 C CA . ASP A 1 94 ? 43.303 -21.547 -0.208 1.00 51.66 94 ASP A CA 1
ATOM 685 C C . ASP A 1 94 ? 42.492 -22.072 0.980 1.00 51.66 94 ASP A C 1
ATOM 687 O O . ASP A 1 94 ? 42.067 -21.330 1.867 1.00 51.66 94 ASP A O 1
ATOM 691 N N . ARG A 1 95 ? 42.181 -23.364 0.912 1.00 52.72 95 ARG A N 1
ATOM 692 C CA . ARG A 1 95 ? 41.424 -24.116 1.906 1.00 52.72 95 ARG A CA 1
ATOM 693 C C . ARG A 1 95 ? 42.425 -24.671 2.911 1.00 52.72 95 ARG A C 1
ATOM 695 O O . ARG A 1 95 ? 43.183 -25.568 2.559 1.00 52.72 95 ARG A O 1
ATOM 702 N N . ALA A 1 96 ? 42.320 -24.255 4.167 1.00 47.84 96 ALA A N 1
ATOM 703 C CA . ALA A 1 96 ? 42.893 -24.987 5.289 1.00 47.84 96 ALA A CA 1
ATOM 704 C C . ALA A 1 96 ? 41.798 -25.263 6.326 1.00 47.84 96 ALA A C 1
ATOM 706 O O . ALA A 1 96 ? 41.399 -24.400 7.103 1.00 47.84 96 ALA A O 1
ATOM 707 N N . GLU A 1 97 ? 41.296 -26.495 6.287 1.00 53.31 97 GLU A N 1
ATOM 708 C CA . GLU A 1 97 ? 40.559 -27.124 7.378 1.00 53.31 97 GLU A CA 1
ATOM 709 C C . GLU A 1 97 ? 41.493 -27.237 8.587 1.00 53.31 97 GLU A C 1
ATOM 711 O O . GLU A 1 97 ? 42.421 -28.047 8.583 1.00 53.31 97 GLU A O 1
ATOM 716 N N . VAL A 1 98 ? 41.236 -26.455 9.632 1.00 48.97 98 VAL A N 1
ATOM 717 C CA . VAL A 1 98 ? 41.676 -26.805 10.983 1.00 48.97 98 VAL A CA 1
ATOM 718 C C . VAL A 1 98 ? 40.421 -27.075 11.792 1.00 48.97 98 VAL A C 1
A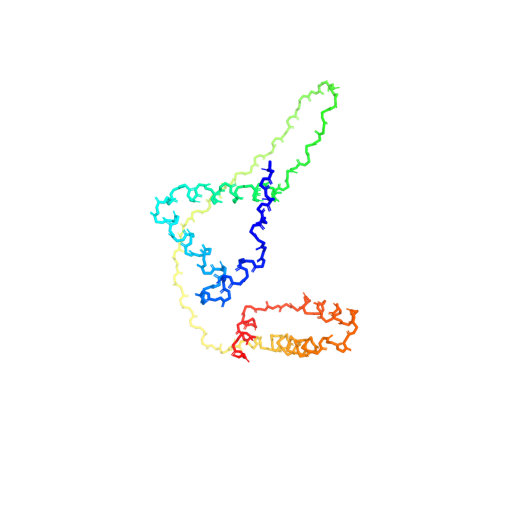TOM 720 O O . VAL A 1 98 ? 39.754 -26.171 12.291 1.00 48.97 98 VAL A O 1
ATOM 723 N N . VAL A 1 99 ? 40.106 -28.366 11.884 1.00 51.97 99 VAL A N 1
ATOM 724 C CA . VAL A 1 99 ? 39.283 -28.929 12.948 1.00 51.97 99 VAL A CA 1
ATOM 725 C C . VAL A 1 99 ? 39.929 -28.539 14.271 1.00 51.97 99 VAL A C 1
ATOM 727 O O . VAL A 1 99 ? 40.955 -29.089 14.649 1.00 51.97 99 VAL A O 1
ATOM 730 N N . ASN A 1 100 ? 39.296 -27.604 14.970 1.00 50.84 100 ASN A N 1
ATOM 731 C CA . ASN A 1 100 ? 39.298 -27.580 16.422 1.00 50.84 100 ASN A CA 1
ATOM 732 C C . ASN A 1 100 ? 37.848 -27.792 16.844 1.00 50.84 100 ASN A C 1
ATOM 734 O O . ASN A 1 100 ? 37.029 -26.876 16.856 1.00 50.84 100 ASN A O 1
ATOM 738 N N . ASN A 1 101 ? 37.529 -29.054 17.106 1.00 59.09 101 ASN A N 1
ATOM 739 C CA . ASN A 1 101 ? 36.357 -29.427 17.868 1.00 59.09 101 ASN A CA 1
ATOM 740 C C . ASN A 1 101 ? 36.685 -29.130 19.332 1.00 59.09 101 ASN A C 1
ATOM 742 O O . ASN A 1 101 ? 37.396 -29.915 19.944 1.00 59.09 101 ASN A O 1
ATOM 746 N N . ASP A 1 102 ? 36.235 -27.993 19.856 1.00 46.31 102 ASP A N 1
ATOM 747 C CA . ASP A 1 102 ? 35.960 -27.861 21.284 1.00 46.31 102 ASP A CA 1
ATOM 748 C C . ASP A 1 102 ? 35.004 -26.698 21.554 1.00 46.31 102 ASP A C 1
ATOM 750 O O . ASP A 1 102 ? 35.058 -25.636 20.932 1.00 46.31 102 ASP A O 1
ATOM 754 N N . GLY A 1 103 ? 34.045 -26.982 22.431 1.00 53.62 103 GLY A N 1
ATOM 755 C CA . GLY A 1 103 ? 32.787 -26.271 22.574 1.00 53.62 103 GLY A CA 1
ATOM 756 C C . GLY A 1 103 ? 32.897 -24.804 22.977 1.00 53.62 103 GLY A C 1
ATOM 757 O O . GLY A 1 103 ? 33.730 -24.387 23.776 1.00 53.62 103 GLY A O 1
ATOM 758 N N . GLY A 1 104 ? 31.943 -24.035 22.467 1.00 45.56 104 GLY A N 1
ATOM 759 C CA . GLY A 1 104 ? 31.751 -22.643 22.836 1.00 45.56 104 GLY A CA 1
ATOM 760 C C . GLY A 1 104 ? 30.517 -22.070 22.164 1.00 45.56 104 GLY A C 1
ATOM 761 O O . GLY A 1 104 ? 30.606 -21.058 21.478 1.00 45.56 104 GLY A O 1
ATOM 762 N N . GLY A 1 105 ? 29.364 -22.731 22.316 1.00 51.66 105 GLY A N 1
ATOM 763 C CA . GLY A 1 105 ? 28.082 -22.091 22.037 1.00 51.66 105 GLY A CA 1
ATOM 764 C C . GLY A 1 105 ? 27.945 -20.899 22.975 1.00 51.66 105 GLY A C 1
ATOM 765 O O . GLY A 1 105 ? 27.567 -21.066 24.130 1.00 51.66 105 GLY A O 1
ATOM 766 N N . ALA A 1 106 ? 28.343 -19.716 22.512 1.00 52.94 106 ALA A N 1
ATOM 767 C CA . ALA A 1 106 ? 28.224 -18.486 23.273 1.00 52.94 106 ALA A CA 1
ATOM 768 C C . ALA A 1 106 ? 26.738 -18.265 23.610 1.00 52.94 106 ALA A C 1
ATOM 770 O O . ALA A 1 106 ? 25.931 -18.144 22.683 1.00 52.94 106 ALA A O 1
ATOM 771 N N . PRO A 1 107 ? 26.341 -18.195 24.894 1.00 56.22 107 PRO A N 1
ATOM 772 C CA . PRO A 1 107 ? 24.983 -17.822 25.251 1.00 56.22 107 PRO A CA 1
ATOM 773 C C . PRO A 1 107 ? 24.790 -16.346 24.893 1.00 56.22 107 PRO A C 1
ATOM 775 O O . PRO A 1 107 ? 25.216 -15.452 25.618 1.00 56.22 107 PRO A O 1
ATOM 778 N N . ARG A 1 108 ? 24.174 -16.069 23.743 1.00 61.31 108 ARG A N 1
ATOM 779 C CA . ARG A 1 108 ? 23.694 -14.724 23.374 1.00 61.31 108 ARG A CA 1
ATOM 780 C C . ARG A 1 108 ? 22.326 -14.411 23.994 1.00 61.31 108 ARG A C 1
ATOM 782 O O . ARG A 1 108 ? 21.665 -13.481 23.575 1.00 61.31 108 ARG A O 1
ATOM 789 N N . THR A 1 109 ? 21.880 -15.178 24.985 1.00 57.94 109 THR A N 1
ATOM 790 C CA . THR A 1 109 ? 20.459 -15.228 25.344 1.00 57.94 109 THR A CA 1
ATOM 791 C C . THR A 1 109 ? 20.065 -14.213 26.406 1.00 57.94 109 THR A C 1
ATOM 793 O O . THR A 1 109 ? 19.017 -13.612 26.267 1.00 57.94 109 THR A O 1
ATOM 796 N N . ASN A 1 110 ? 20.907 -13.924 27.405 1.00 63.03 110 ASN A N 1
ATOM 797 C CA . ASN A 1 110 ? 20.462 -13.091 28.532 1.00 63.03 110 ASN A CA 1
ATOM 798 C C . ASN A 1 110 ? 20.042 -11.675 28.103 1.00 63.03 110 ASN A C 1
ATOM 800 O O . ASN A 1 110 ? 18.963 -11.234 28.465 1.00 63.03 110 ASN A O 1
ATOM 804 N N . SER A 1 111 ? 20.850 -10.991 27.284 1.00 77.19 111 SER A N 1
ATOM 805 C CA . SER A 1 111 ? 20.538 -9.620 26.851 1.00 77.19 111 SER A CA 1
ATOM 806 C C . SER A 1 111 ? 19.320 -9.561 25.930 1.00 77.19 111 SER A C 1
ATOM 808 O O . SER A 1 111 ? 18.502 -8.657 26.063 1.00 77.19 111 SER A O 1
ATOM 810 N N . ASP A 1 112 ? 19.199 -10.507 24.996 1.00 81.19 112 ASP A N 1
ATOM 811 C CA . ASP A 1 112 ? 18.050 -10.567 24.090 1.00 81.19 112 ASP A CA 1
ATOM 812 C C . ASP A 1 112 ? 16.771 -10.944 24.850 1.00 81.19 112 ASP A C 1
ATOM 814 O O . ASP A 1 112 ? 15.715 -10.376 24.584 1.00 81.19 112 ASP A O 1
ATOM 818 N N . ASP A 1 113 ? 16.859 -11.855 25.824 1.00 84.31 113 ASP A N 1
ATOM 819 C CA . ASP A 1 113 ? 15.739 -12.266 26.676 1.00 84.31 113 ASP A CA 1
ATOM 820 C C . ASP A 1 113 ? 15.313 -11.135 27.635 1.00 84.31 113 ASP A C 1
ATOM 822 O O . ASP A 1 113 ? 14.115 -10.944 27.849 1.00 84.31 113 ASP A O 1
ATOM 826 N N . ASP A 1 114 ? 16.256 -10.333 28.145 1.00 87.19 114 ASP A N 1
ATOM 827 C CA . ASP A 1 114 ? 15.980 -9.135 28.950 1.00 87.19 114 ASP A CA 1
ATOM 828 C C . ASP A 1 114 ? 15.263 -8.052 28.123 1.00 87.19 114 ASP A C 1
ATOM 830 O O . ASP A 1 114 ? 14.272 -7.470 28.579 1.00 87.19 114 ASP A O 1
ATOM 834 N N . VAL A 1 115 ? 15.710 -7.821 26.880 1.00 89.25 115 VAL A N 1
ATOM 835 C CA . VAL A 1 115 ? 15.044 -6.922 25.918 1.00 89.25 115 VAL A CA 1
ATOM 836 C C . VAL A 1 115 ? 13.641 -7.430 25.587 1.00 89.25 115 VAL A C 1
ATOM 838 O O . VAL A 1 115 ? 12.690 -6.646 25.569 1.00 89.25 115 VAL A O 1
ATOM 841 N N . LEU A 1 116 ? 13.481 -8.741 25.381 1.00 88.75 116 LEU A N 1
ATOM 842 C CA . LEU A 1 116 ? 12.187 -9.371 25.114 1.00 88.75 116 LEU A CA 1
ATOM 843 C C . LEU A 1 116 ? 11.228 -9.191 26.299 1.00 88.75 116 LEU A C 1
ATOM 845 O O . LEU A 1 116 ? 10.081 -8.777 26.121 1.00 88.75 116 LEU A O 1
ATOM 849 N N . ALA A 1 117 ? 11.697 -9.480 27.515 1.00 89.88 117 ALA A N 1
ATOM 850 C CA . ALA A 1 117 ? 10.915 -9.362 28.739 1.00 89.88 117 ALA A CA 1
ATOM 851 C C . ALA A 1 117 ? 10.476 -7.913 28.983 1.00 89.88 117 ALA A C 1
ATOM 853 O O . ALA A 1 117 ? 9.314 -7.664 29.317 1.00 89.88 117 ALA A O 1
ATOM 854 N N . GLU A 1 118 ? 11.370 -6.947 28.770 1.00 92.50 118 GLU A N 1
ATOM 855 C CA . GLU A 1 118 ? 11.040 -5.528 28.868 1.00 92.50 118 GLU A CA 1
ATOM 856 C C . GLU A 1 118 ? 10.036 -5.092 27.798 1.00 92.50 118 GLU A C 1
ATOM 858 O O . GLU A 1 118 ? 9.044 -4.435 28.122 1.00 92.50 118 GLU A O 1
ATOM 863 N N . ALA A 1 119 ? 10.213 -5.531 26.550 1.00 92.19 119 ALA A N 1
ATOM 864 C CA . ALA A 1 119 ? 9.273 -5.254 25.470 1.00 92.19 119 ALA A CA 1
ATOM 865 C C . ALA A 1 119 ? 7.869 -5.796 25.781 1.00 92.19 119 ALA A C 1
ATOM 867 O O . ALA A 1 119 ? 6.875 -5.094 25.579 1.00 92.19 119 ALA A O 1
ATOM 868 N N . PHE A 1 120 ? 7.761 -7.004 26.344 1.00 92.06 120 PHE A N 1
ATOM 869 C CA . PHE A 1 120 ? 6.476 -7.559 26.775 1.00 92.06 120 PHE A CA 1
ATOM 870 C C . PHE A 1 120 ? 5.864 -6.798 27.954 1.00 92.06 120 PHE A C 1
ATOM 872 O O . PHE A 1 120 ? 4.653 -6.563 27.953 1.00 92.06 120 PHE A O 1
ATOM 879 N N . ARG A 1 121 ? 6.670 -6.361 28.932 1.00 92.38 121 ARG A N 1
ATOM 880 C CA . ARG A 1 121 ? 6.190 -5.513 30.038 1.00 92.38 121 ARG A CA 1
ATOM 881 C C . ARG A 1 121 ? 5.629 -4.191 29.524 1.00 92.38 121 ARG A C 1
ATOM 883 O O . ARG A 1 121 ? 4.533 -3.800 29.927 1.00 92.38 121 ARG A O 1
ATOM 890 N N . ILE A 1 122 ? 6.336 -3.536 28.605 1.00 93.62 122 ILE A N 1
ATOM 891 C CA . ILE A 1 122 ? 5.884 -2.284 27.994 1.00 93.62 122 ILE A CA 1
ATOM 892 C C . ILE A 1 122 ? 4.629 -2.523 27.146 1.00 93.62 122 ILE A C 1
ATOM 894 O O . ILE A 1 122 ? 3.658 -1.782 27.285 1.00 93.62 122 ILE A O 1
ATOM 898 N N . LYS A 1 123 ? 4.579 -3.595 26.344 1.00 91.56 123 LYS A N 1
ATOM 899 C CA . LYS A 1 123 ? 3.390 -3.984 25.561 1.00 91.56 123 LYS A CA 1
ATOM 900 C C . LYS A 1 123 ? 2.164 -4.203 26.453 1.00 91.56 123 LYS A C 1
ATOM 902 O O . LYS A 1 123 ? 1.082 -3.703 26.143 1.00 91.56 123 LYS A O 1
ATOM 907 N N . ALA A 1 124 ? 2.321 -4.911 27.571 1.00 91.69 124 ALA A N 1
ATOM 908 C CA . ALA A 1 124 ? 1.245 -5.130 28.536 1.00 91.69 124 ALA A CA 1
ATOM 909 C C . ALA A 1 124 ? 0.788 -3.813 29.185 1.00 91.69 124 ALA A C 1
ATOM 911 O O . ALA A 1 124 ? -0.412 -3.561 29.296 1.00 91.69 124 ALA A O 1
ATOM 912 N N . ALA A 1 125 ? 1.728 -2.935 29.547 1.00 90.69 125 ALA A N 1
ATOM 913 C CA . ALA A 1 125 ? 1.412 -1.618 30.087 1.00 90.69 125 ALA A CA 1
ATOM 914 C C . ALA A 1 125 ? 0.655 -0.749 29.066 1.00 90.69 125 ALA A C 1
ATOM 916 O O . ALA A 1 125 ? -0.376 -0.170 29.408 1.00 90.69 125 ALA A O 1
ATOM 917 N N . LEU A 1 126 ? 1.102 -0.708 27.809 1.00 90.56 126 LEU A N 1
ATOM 918 C CA . LEU A 1 126 ? 0.449 0.035 26.726 1.00 90.56 126 LEU A CA 1
ATOM 919 C C . LEU A 1 126 ? -0.927 -0.535 26.356 1.00 90.56 126 LEU A C 1
ATOM 921 O O . LEU A 1 126 ? -1.798 0.209 25.921 1.00 90.56 126 LEU A O 1
ATOM 925 N N . SER A 1 127 ? -1.164 -1.830 26.574 1.00 89.81 127 SER A N 1
ATOM 926 C CA . SER A 1 127 ? -2.478 -2.442 26.329 1.00 89.81 127 SER A CA 1
ATOM 927 C C . SER A 1 127 ? -3.569 -1.888 27.257 1.00 89.81 127 SER A C 1
ATOM 929 O O . SER A 1 127 ? -4.737 -1.884 26.880 1.00 89.81 127 SER A O 1
ATOM 931 N N . ASN A 1 128 ? -3.199 -1.355 28.431 1.00 88.81 128 ASN A N 1
ATOM 932 C CA . ASN A 1 128 ? -4.102 -0.590 29.293 1.00 88.81 128 ASN A CA 1
ATOM 933 C C . ASN A 1 128 ? -3.868 0.929 29.166 1.00 88.81 128 ASN A C 1
ATOM 935 O O . ASN A 1 128 ? -3.516 1.591 30.144 1.00 88.81 128 ASN A O 1
ATOM 939 N N . ALA A 1 129 ? -3.972 1.470 27.949 1.00 83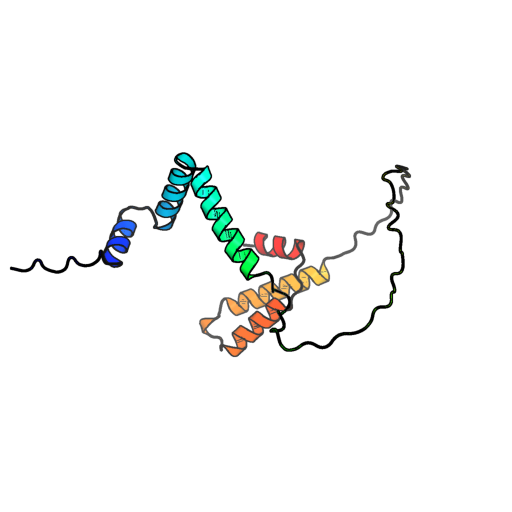.75 129 ALA A N 1
ATOM 940 C CA . ALA A 1 129 ? -3.708 2.886 27.679 1.00 83.75 129 ALA A CA 1
ATOM 941 C C . ALA A 1 129 ? -4.814 3.842 28.161 1.00 83.75 129 ALA A C 1
ATOM 943 O O . ALA A 1 129 ? -4.533 5.018 28.353 1.00 83.75 129 ALA A O 1
ATOM 944 N N . GLN A 1 130 ? -6.051 3.365 28.359 1.00 82.81 130 GLN A N 1
ATOM 945 C CA . GLN A 1 130 ? -7.178 4.229 28.750 1.00 82.81 130 GLN A CA 1
ATOM 946 C C . GLN A 1 130 ? -7.055 4.777 30.180 1.00 82.81 130 GLN A C 1
ATOM 948 O O . GLN A 1 130 ? -7.525 5.879 30.442 1.00 82.81 130 GLN A O 1
ATOM 953 N N . ASP A 1 131 ? -6.386 4.045 31.073 1.00 88.62 131 ASP A N 1
ATOM 954 C CA . ASP A 1 131 ? -6.186 4.448 32.472 1.00 88.62 131 ASP A CA 1
ATOM 955 C C . ASP A 1 131 ? -4.892 5.252 32.697 1.00 88.62 131 ASP A C 1
ATOM 957 O O . ASP A 1 131 ? -4.578 5.608 33.833 1.00 88.62 131 ASP A O 1
ATOM 961 N N . LYS A 1 132 ? -4.104 5.501 31.640 1.00 89.44 132 LYS A N 1
ATOM 962 C CA . LYS A 1 132 ? -2.778 6.129 31.737 1.00 89.44 132 LYS A CA 1
ATOM 963 C C . LYS A 1 132 ? -2.810 7.582 31.305 1.00 89.44 132 LYS A C 1
ATOM 965 O O . LYS A 1 132 ? -3.476 7.948 30.338 1.00 89.44 132 LYS A O 1
ATOM 970 N N . SER A 1 133 ? -2.037 8.407 32.003 1.00 93.62 133 SER A N 1
ATOM 971 C CA . SER A 1 133 ? -1.812 9.786 31.582 1.00 93.62 133 SER A CA 1
ATOM 972 C C . SER A 1 133 ? -0.978 9.837 30.293 1.00 93.62 133 SER A C 1
ATOM 974 O O . SER A 1 133 ? -0.193 8.936 29.998 1.00 93.62 133 SER A O 1
ATOM 976 N N . GLU A 1 134 ? -1.122 10.910 29.513 1.00 93.06 134 GLU A N 1
ATOM 977 C CA . GLU A 1 134 ? -0.337 11.119 28.286 1.00 93.06 134 GLU A CA 1
ATOM 978 C C . GLU A 1 134 ? 1.177 11.062 28.553 1.00 93.06 134 GLU A C 1
ATOM 980 O O . GLU A 1 134 ? 1.925 10.466 27.782 1.00 93.06 134 GLU A O 1
ATOM 985 N N . ALA A 1 135 ? 1.625 11.608 29.688 1.00 93.12 135 ALA A N 1
ATOM 986 C CA . ALA A 1 135 ? 3.025 11.575 30.096 1.00 93.12 135 ALA A CA 1
ATOM 987 C C . ALA A 1 135 ? 3.539 10.142 30.321 1.00 93.12 135 ALA A C 1
ATOM 989 O O . ALA A 1 135 ? 4.621 9.803 29.847 1.00 93.12 135 ALA A O 1
ATOM 990 N N . GLU A 1 136 ? 2.753 9.284 30.978 1.00 93.81 136 GLU A N 1
ATOM 991 C CA . GLU A 1 136 ? 3.101 7.870 31.184 1.00 93.81 136 GLU A CA 1
ATOM 992 C C . GLU A 1 136 ? 3.158 7.096 29.863 1.00 93.81 136 GLU A C 1
ATOM 994 O O . GLU A 1 136 ? 4.028 6.247 29.672 1.00 93.81 136 GLU A O 1
ATOM 999 N N . LEU A 1 137 ? 2.251 7.390 28.926 1.00 94.19 137 LEU A N 1
ATOM 1000 C CA . LEU A 1 137 ? 2.270 6.780 27.596 1.00 94.19 137 LEU A CA 1
ATOM 1001 C C . LEU A 1 137 ? 3.525 7.179 26.817 1.00 94.19 137 LEU A C 1
ATOM 1003 O O . LEU A 1 137 ? 4.166 6.318 26.214 1.00 94.19 137 LEU A O 1
ATOM 1007 N N . LEU A 1 138 ? 3.898 8.459 26.855 1.00 94.38 138 LEU A N 1
ATOM 1008 C CA . LEU A 1 138 ? 5.115 8.953 26.211 1.00 94.38 138 LEU A CA 1
ATOM 1009 C C . LEU A 1 138 ? 6.379 8.377 26.854 1.00 94.38 138 LEU A C 1
ATOM 1011 O O . LEU A 1 138 ? 7.320 8.049 26.136 1.00 94.38 138 LEU A O 1
ATOM 1015 N N . GLU A 1 139 ? 6.395 8.188 28.174 1.00 95.31 139 GLU A N 1
ATOM 1016 C CA . GLU A 1 139 ? 7.500 7.523 28.868 1.00 95.31 139 GLU A CA 1
ATOM 1017 C C . GLU A 1 139 ? 7.634 6.055 28.435 1.00 95.31 139 GLU A C 1
ATOM 1019 O O . GLU A 1 139 ? 8.734 5.599 28.118 1.00 95.31 139 GLU A O 1
ATOM 1024 N N . LEU A 1 140 ? 6.521 5.316 28.358 1.00 95.38 140 LEU A N 1
ATOM 1025 C CA . LEU A 1 140 ? 6.505 3.920 27.909 1.00 95.38 140 LEU A CA 1
ATOM 1026 C C . LEU A 1 140 ? 6.934 3.778 26.442 1.00 95.38 140 LEU A C 1
ATOM 1028 O O . LEU A 1 140 ? 7.716 2.885 26.116 1.00 95.38 140 LEU A O 1
ATOM 1032 N N . LEU A 1 141 ? 6.454 4.663 25.564 1.00 94.25 141 LEU A N 1
ATOM 1033 C CA . LEU A 1 141 ? 6.851 4.708 24.153 1.00 94.25 141 LEU A CA 1
ATOM 1034 C C . LEU A 1 141 ? 8.317 5.107 23.988 1.00 94.25 141 LEU A C 1
ATOM 1036 O O . LEU A 1 141 ? 9.017 4.529 23.158 1.00 94.25 141 LEU A O 1
ATOM 1040 N N . GLY A 1 142 ? 8.785 6.053 24.804 1.00 94.56 142 GLY A N 1
ATOM 1041 C CA . GLY A 1 142 ? 10.191 6.412 24.911 1.00 94.56 142 GLY A CA 1
ATOM 1042 C C . GLY A 1 142 ? 11.010 5.170 25.220 1.00 94.56 142 GLY A C 1
ATOM 1043 O O . GLY A 1 142 ? 11.786 4.742 24.370 1.00 94.56 142 GLY A O 1
ATOM 1044 N N . ARG A 1 143 ? 10.748 4.527 26.363 1.00 94.19 143 ARG A N 1
ATOM 1045 C CA . ARG A 1 143 ? 11.457 3.319 26.813 1.00 94.19 143 ARG A CA 1
ATOM 1046 C C . ARG A 1 143 ? 11.467 2.209 25.765 1.00 94.19 143 ARG A C 1
ATOM 1048 O O . ARG A 1 143 ? 12.501 1.577 25.578 1.00 94.19 143 ARG A O 1
ATOM 1055 N N . LEU A 1 144 ? 10.359 2.007 25.049 1.00 93.12 144 LEU A N 1
ATOM 1056 C CA . LEU A 1 144 ? 10.288 1.044 23.947 1.00 93.12 144 LEU A CA 1
ATOM 1057 C C . LEU A 1 144 ? 11.261 1.395 22.813 1.00 93.12 144 LEU A C 1
ATOM 1059 O O . LEU A 1 144 ? 11.915 0.511 22.272 1.00 93.12 144 LEU A O 1
ATOM 1063 N N . GLY A 1 145 ? 11.374 2.679 22.470 1.00 90.44 145 GLY A N 1
ATOM 1064 C CA . GLY A 1 145 ? 12.294 3.178 21.448 1.00 90.44 145 GLY A CA 1
ATOM 1065 C C . GLY A 1 145 ? 13.773 3.166 21.852 1.00 90.44 145 GLY A C 1
ATOM 1066 O O . GLY A 1 145 ? 14.623 3.291 20.976 1.00 90.44 145 GLY A O 1
ATOM 1067 N N . GLN A 1 146 ? 14.101 3.021 23.142 1.00 91.94 146 GLN A N 1
ATOM 1068 C CA . GLN A 1 146 ? 15.482 2.840 23.616 1.00 91.94 146 GLN A CA 1
ATOM 1069 C C . GLN A 1 146 ? 15.931 1.369 23.659 1.00 91.94 146 GLN A C 1
ATOM 1071 O O . GLN A 1 146 ? 17.102 1.110 23.929 1.00 91.94 146 GLN A O 1
ATOM 1076 N N . LEU A 1 147 ? 15.036 0.406 23.414 1.00 91.69 147 LEU A N 1
ATOM 1077 C CA . LEU A 1 147 ? 15.409 -1.005 23.351 1.00 91.69 147 LEU A CA 1
ATOM 1078 C C . LEU A 1 147 ? 16.103 -1.323 22.022 1.00 91.69 147 LEU A C 1
ATOM 1080 O O . LEU A 1 147 ? 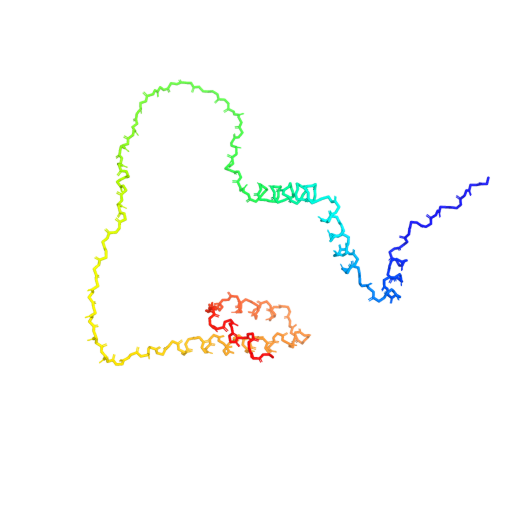15.569 -1.069 20.942 1.00 91.69 147 LEU A O 1
ATOM 1084 N N . GLU A 1 148 ? 17.288 -1.924 22.104 1.00 89.25 148 GLU A N 1
ATOM 1085 C CA . GLU A 1 148 ? 18.003 -2.430 20.935 1.00 89.25 148 GLU A CA 1
ATOM 1086 C C . GLU A 1 148 ? 17.456 -3.807 20.551 1.00 89.25 148 GLU A C 1
ATOM 1088 O O . GLU A 1 148 ? 17.778 -4.827 21.159 1.00 89.25 148 GLU A O 1
ATOM 1093 N N . PHE A 1 149 ? 16.603 -3.840 19.529 1.00 87.12 149 PHE A N 1
ATOM 1094 C CA . PHE A 1 149 ? 16.051 -5.087 19.020 1.00 87.12 149 PHE A CA 1
ATOM 1095 C C . PHE A 1 149 ? 17.018 -5.771 18.052 1.00 87.12 149 PHE A C 1
ATOM 1097 O O . PHE A 1 149 ? 17.346 -5.238 16.989 1.00 87.12 149 PHE A O 1
ATOM 1104 N N . THR A 1 150 ? 17.415 -7.001 18.371 1.00 86.62 150 THR A N 1
ATOM 1105 C CA . THR A 1 150 ? 18.056 -7.892 17.401 1.00 86.62 150 THR A CA 1
ATOM 1106 C C . THR A 1 150 ? 17.009 -8.510 16.473 1.00 86.62 150 THR A C 1
ATOM 1108 O O . THR A 1 150 ? 15.838 -8.660 16.824 1.00 86.62 150 THR A O 1
ATOM 1111 N N . VAL A 1 151 ? 17.416 -8.904 15.261 1.00 83.75 151 VAL A N 1
ATOM 1112 C CA . VAL A 1 151 ? 16.509 -9.550 14.290 1.00 83.75 151 VAL A CA 1
ATOM 1113 C C . VAL A 1 151 ? 15.886 -10.824 14.876 1.00 83.75 151 VAL A C 1
ATOM 1115 O O . VAL A 1 151 ? 14.718 -11.120 14.623 1.00 83.75 151 VAL A O 1
ATOM 1118 N N . ASP A 1 152 ? 16.642 -11.563 15.687 1.00 81.00 152 ASP A N 1
ATOM 1119 C CA . ASP A 1 152 ? 16.152 -12.765 16.360 1.00 81.00 152 ASP A CA 1
ATOM 1120 C C . ASP A 1 152 ? 15.159 -12.441 17.486 1.00 81.00 152 ASP A C 1
ATOM 1122 O O . ASP A 1 152 ? 14.152 -13.143 17.610 1.00 81.00 152 ASP A O 1
ATOM 1126 N N . ALA A 1 153 ? 15.359 -11.351 18.239 1.00 81.94 153 ALA A N 1
ATOM 1127 C CA . ALA A 1 153 ? 14.379 -10.864 19.212 1.00 81.94 153 ALA A CA 1
ATOM 1128 C C . ALA A 1 153 ? 13.058 -10.447 18.539 1.00 81.94 153 ALA A C 1
ATOM 1130 O O . ALA A 1 153 ? 11.987 -10.831 19.006 1.00 81.94 153 ALA A O 1
ATOM 1131 N N . ILE A 1 154 ? 13.109 -9.750 17.398 1.00 85.19 154 ILE A N 1
ATOM 1132 C CA . ILE A 1 154 ? 11.904 -9.347 16.643 1.00 85.19 154 ILE A CA 1
ATOM 1133 C C . ILE A 1 154 ? 11.124 -10.575 16.162 1.00 85.19 154 ILE A C 1
ATOM 1135 O O . ILE A 1 154 ? 9.921 -10.673 16.391 1.00 85.19 154 ILE A O 1
ATOM 1139 N N . ARG A 1 155 ? 11.808 -11.562 15.565 1.00 85.88 155 ARG A N 1
ATOM 1140 C CA . ARG A 1 155 ? 11.160 -12.811 15.123 1.00 85.88 155 ARG A CA 1
ATOM 1141 C C . ARG A 1 155 ? 10.503 -13.567 16.274 1.00 85.88 155 ARG A C 1
ATOM 1143 O O . ARG A 1 155 ? 9.449 -14.169 16.086 1.00 85.88 155 ARG A O 1
ATOM 1150 N N . ARG A 1 156 ? 11.119 -13.553 17.460 1.00 83.94 156 ARG A N 1
ATOM 1151 C CA . ARG A 1 156 ? 10.522 -14.145 18.662 1.00 83.94 156 ARG A CA 1
ATOM 1152 C C . ARG A 1 156 ? 9.292 -13.362 19.121 1.00 83.94 156 ARG A C 1
ATOM 1154 O O . ARG A 1 156 ? 8.313 -13.989 19.490 1.00 83.94 156 ARG A O 1
ATOM 1161 N N . LEU A 1 157 ? 9.286 -12.032 19.062 1.00 81.25 157 LEU A N 1
ATOM 1162 C CA . LEU A 1 157 ? 8.101 -11.242 19.423 1.00 81.25 157 LEU A CA 1
ATOM 1163 C C . LEU A 1 157 ? 6.896 -11.524 18.506 1.00 81.25 157 LEU A C 1
ATOM 1165 O O . LEU A 1 157 ? 5.773 -11.622 19.005 1.00 81.25 157 LEU A O 1
ATOM 1169 N N . ASP A 1 158 ? 7.128 -11.707 17.203 1.00 82.31 158 ASP A N 1
ATOM 1170 C CA . ASP A 1 158 ? 6.071 -12.018 16.227 1.00 82.31 158 ASP A CA 1
ATOM 1171 C C . ASP A 1 158 ? 5.534 -13.456 16.362 1.00 82.31 158 ASP A C 1
ATOM 1173 O O . ASP A 1 158 ? 4.351 -13.700 16.139 1.00 82.31 158 ASP A O 1
ATOM 1177 N N . GLY A 1 159 ? 6.384 -14.414 16.752 1.00 74.44 159 GLY A N 1
ATOM 1178 C CA . GLY A 1 159 ? 6.031 -15.838 16.853 1.00 74.44 159 GLY A CA 1
ATOM 1179 C C . GLY A 1 159 ? 5.296 -16.266 18.132 1.00 74.44 159 GLY A C 1
ATOM 1180 O O . GLY A 1 159 ? 4.928 -17.433 18.244 1.00 74.44 159 GLY A O 1
ATOM 1181 N N . TYR A 1 160 ? 5.103 -15.364 19.100 1.00 60.03 160 TYR A N 1
ATOM 1182 C CA . TYR A 1 160 ? 4.406 -15.627 20.373 1.00 60.03 160 TYR A CA 1
ATOM 1183 C C . TYR A 1 160 ? 2.967 -15.062 20.417 1.00 60.03 160 TYR A C 1
ATOM 1185 O O . TYR A 1 160 ? 2.378 -14.993 21.498 1.00 60.03 160 TYR A O 1
ATOM 1193 N N . CYS A 1 161 ? 2.408 -14.642 19.274 1.00 49.47 161 CYS A N 1
ATOM 1194 C CA . CYS A 1 161 ? 1.016 -14.186 19.145 1.00 49.47 161 CYS A CA 1
ATOM 1195 C C . CYS A 1 161 ? 0.108 -15.266 18.542 1.00 49.47 161 CYS A C 1
ATOM 1197 O O . CYS A 1 161 ? 0.520 -15.897 17.544 1.00 49.47 161 CYS A O 1
#

Radius of gyration: 31.05 Å; chains: 1; bounding box: 85×70×53 Å

=== Feature glossary ===
Key to the feature types in this record:

Secondary structure (8-state, DSSP). Secondary structure is the local, repeating backbone conformation. DSSP classifies it into eight states by reading the hydrogen-bond network: three helix types (H, G, I), two β types (E, B), two non-regular types (T, S), and unstructured coil (-).

Backbone torsions (φ/ψ). Backbone dihedral angles. Every residue except chain termini has a φ (preceding-C → N → Cα → C) and a ψ (N → Cα → C → next-N). They are reported in degrees following the IUPAC sign convention. Secondary structure is essentially a statement about which (φ, ψ) basin each residue occupies.

Predicted aligned error. Predicted Aligned Error (PAE) is an AlphaFold confidence matrix: entry (i, j) is the expected error in the position of residue j, in ångströms, when the prediction is superimposed on the true structure at residue i. Low PAE within a block of residues means that block is internally rigid and well-predicted; high PAE between two blocks means their relative placement is uncertain even if each block individually is confident.

B-factor. B-factor (Debye–Waller factor) reflects atomic displacement in the crystal lattice. It is an experimental observable (units Å²), not a prediction; low values mean the atom is pinned down, high values mean it moves or is heterogeneous across the crystal.

Secondary structure (3-state, P-SEA). Three-state secondary structure (P-SEA) collapses the eight DSSP classes into helix (a), strand (b), and coil (c). P-SEA assigns these from Cα geometry alone — distances and angles — without requiring backbone oxygens, so it works on any Cα trace.

Sequence. Primary structure: the covalent order of the twenty standard amino acids along the backbone. Two proteins with the same sequence will (almost always) fold to the same structure; two with 30% identity often share a fold but not the details.

pLDDT. pLDDT is the predicted lDDT-Cα score: AlphaFold's confidence that the local environment of each residue (all inter-atomic distances within 15 Å) is correctly placed. It is a per-residue number between 0 and 100, with higher meaning more reliable.

InterPro / GO / CATH / organism. Functional annotations link the protein to curated databases. InterPro entries identify conserved domains and families by matching the sequence against member-database signatures (Pfam, PROSITE, CDD, …). Gene Ontology (GO) terms describe molecular function, biological process, and cellular component in a controlled vocabulary. CATH places the structure in a hierarchical fold classification (Class/Architecture/Topology/Homologous-superfamily). The organism is the source species.

Contact-map, Ramachandran, and PAE plots. Three diagnostic plots accompany the record. The Cα contact map visualizes the tertiary structure as a 2D adjacency matrix (8 Å cutoff, sequence-local contacts suppressed). The Ramachandran plot shows the distribution of backbone (φ, ψ) torsions, with points in the α and β basins reflecting secondary structure content. The PAE plot shows AlphaFold's inter-residue confidence as a color matrix.

mmCIF coordinates. The mmCIF table is the protein's shape written out atom by atom. For each backbone N, Cα, C, and carbonyl O, it records an (x, y, z) coordinate triple in Å plus the residue type, chain letter, and residue number.

Radius of gyration, Cα contacts, bounding box. Three whole-structure scalars: the radius of gyration (RMS distance of Cα from centroid, in Å), the count of Cα–Cα contacts (pairs closer than 8 Å and separated by more than four residues in sequence — i.e. tertiary, not local, contacts), and the bounding-box dimensions. Together they distinguish compact globular folds from extended fibres or disordered chains.

Foldseek 3Di. The Foldseek 3Di string encodes local tertiary geometry as a 20-letter alphabet — one character per residue — derived from the relative positions of nearby Cα atoms. Unlike the amino-acid sequence, 3Di is a direct function of the 3D structure, so two proteins with the same fold have similar 3Di strings even at low sequence identity.

Rendered structure images. Six rendered views show the 3D structure from the faces of a cube — i.e. along ±x, ±y, ±z. Rendering representation is drawn randomly per protein from cartoon (secondary-structure ribbons), sticks (backbone bonds), or molecular surface; coloring is either N→C rainbow (blue at the N-terminus through red at the C-terminus) or one color per chain.

Nearest PDB structures. The Foldseek neighbor list gives the closest experimentally determined structures in the PDB, ranked by structural alignment. TM-score near 1 means near-identical fold; near 0.3 means only rough topology match. This is how one finds what a novel AlphaFold prediction most resembles in the solved-structure universe.

Solvent-accessible surface area. SASA measures how much of the protein is reachable by solvent. It is computed by rolling a water-sized probe over the atomic surface and summing the exposed area (Å²). Per-residue SASA distinguishes core (buried, low SASA) from surface (exposed, high SASA) residues; total SASA is a whole-molecule size measure.